Protein AF-A0ABD5QGH7-F1 (afdb_monomer)

Foldseek 3Di:
DPPDQQFWDFDPDDPVLLVLLLVLLVVVVVVCPDDDVLSVVLNVCSVVVGRTGGLVSLVVSLVSLVVVLVPDPDDPVSNVSSVVSSVRSVVCNVPVPPDPPD

Nearest PDB structures (foldseek):
  8zak-assembly2_B  TM=3.203E-01  e=5.385E-01  Campylobacter jejuni
  8zak-assembly1_A  TM=3.211E-01  e=1.039E+00  Campylobacter jejuni
  5m4y-assembly3_E  TM=3.981E-01  e=4.625E+00  Saccharomyces cerevisiae S288C
  7q83-assembly2_D  TM=3.073E-01  e=3.045E+00  Saccharomyces cerevisiae S288C

InterPro domains:
  IPR057175 Protein of unknown function DUF7853 [PF25251] (11-88)

Structure (mmCIF, N/CA/C/O backbone):
data_AF-A0ABD5QGH7-F1
#
_entry.id   AF-A0ABD5QGH7-F1
#
loop_
_atom_site.group_PDB
_atom_site.id
_atom_site.type_symbol
_atom_site.label_atom_id
_atom_site.label_alt_id
_atom_site.label_comp_id
_atom_site.label_asym_id
_atom_site.label_entity_id
_atom_site.label_seq_id
_atom_site.pdbx_PDB_ins_code
_atom_site.Cartn_x
_atom_site.Cartn_y
_atom_site.Cartn_z
_atom_site.occupancy
_atom_site.B_iso_or_equiv
_atom_site.auth_seq_id
_atom_site.auth_comp_id
_atom_site.auth_asym_id
_atom_site.auth_atom_id
_atom_site.pdbx_PDB_model_num
ATOM 1 N N . MET A 1 1 ? -5.781 -17.589 24.302 1.00 39.31 1 MET A N 1
ATOM 2 C CA . MET A 1 1 ? -5.211 -16.336 23.770 1.00 39.31 1 MET A CA 1
ATOM 3 C C . MET A 1 1 ? -6.320 -15.603 23.034 1.00 39.31 1 MET A C 1
ATOM 5 O O . MET A 1 1 ? -6.635 -15.976 21.916 1.00 39.31 1 MET A O 1
ATOM 9 N N . ASN A 1 2 ? -6.981 -14.642 23.680 1.00 45.03 2 ASN A N 1
ATOM 10 C CA . ASN A 1 2 ? -7.948 -13.773 23.004 1.00 45.03 2 ASN A CA 1
ATOM 11 C C . ASN A 1 2 ? -7.161 -12.630 22.354 1.00 45.03 2 ASN A C 1
ATOM 13 O O . ASN A 1 2 ? -7.018 -11.563 22.942 1.00 45.03 2 ASN A O 1
ATOM 17 N N . GLY A 1 3 ? -6.555 -12.900 21.197 1.00 44.16 3 GLY A N 1
ATOM 18 C CA . GLY A 1 3 ? -5.904 -11.867 20.399 1.00 44.16 3 GLY A CA 1
ATOM 19 C C . GLY A 1 3 ? -6.986 -11.046 19.719 1.00 44.16 3 GLY A C 1
ATOM 20 O O . GLY A 1 3 ? -7.548 -11.486 18.719 1.00 44.16 3 GLY A O 1
ATOM 21 N N . ARG A 1 4 ? -7.333 -9.886 20.285 1.00 53.81 4 ARG A N 1
ATOM 22 C CA . ARG A 1 4 ? -8.124 -8.891 19.555 1.00 53.81 4 ARG A CA 1
ATOM 23 C C . ARG A 1 4 ? -7.373 -8.632 18.242 1.00 53.81 4 ARG A C 1
ATOM 25 O O . ARG A 1 4 ? -6.164 -8.407 18.322 1.00 53.81 4 ARG A O 1
ATOM 32 N N . PRO A 1 5 ? -8.017 -8.718 17.063 1.00 56.03 5 PRO A N 1
ATOM 33 C CA . PRO A 1 5 ? -7.338 -8.331 15.838 1.00 56.03 5 PRO A CA 1
ATOM 34 C C . PRO A 1 5 ? -6.822 -6.900 16.038 1.00 56.03 5 PRO A C 1
ATOM 36 O O . PRO A 1 5 ? -7.565 -6.084 16.602 1.00 56.03 5 PRO A O 1
ATOM 39 N N . PRO A 1 6 ? -5.556 -6.616 15.681 1.00 60.28 6 PRO A N 1
ATOM 40 C CA . PRO A 1 6 ? -5.009 -5.275 15.816 1.00 60.28 6 PRO A CA 1
ATOM 41 C C . PRO A 1 6 ? -5.961 -4.295 15.132 1.00 60.28 6 PRO A C 1
ATOM 43 O O . PRO A 1 6 ? -6.518 -4.602 14.071 1.00 60.28 6 PRO A O 1
ATOM 46 N N . ALA A 1 7 ? -6.213 -3.162 15.789 1.00 69.00 7 ALA A N 1
ATOM 47 C CA . ALA A 1 7 ? -7.083 -2.142 15.232 1.00 69.00 7 ALA A CA 1
ATOM 48 C C . ALA A 1 7 ? -6.547 -1.731 13.851 1.00 69.00 7 ALA A C 1
ATOM 50 O O . ALA A 1 7 ? -5.331 -1.687 13.658 1.00 69.00 7 ALA A O 1
ATOM 51 N N . PRO A 1 8 ? -7.429 -1.487 12.874 1.00 76.94 8 PRO A N 1
ATOM 52 C CA . PRO A 1 8 ? -6.984 -1.015 11.580 1.00 76.94 8 PRO A CA 1
ATOM 53 C C . PRO A 1 8 ? -6.400 0.397 11.717 1.00 76.94 8 PRO A C 1
ATOM 55 O O . PRO A 1 8 ? -6.986 1.259 12.375 1.00 76.94 8 PRO A O 1
ATOM 58 N N . THR A 1 9 ? -5.258 0.625 11.079 1.00 81.38 9 THR A N 1
ATOM 59 C CA . THR A 1 9 ? -4.535 1.895 11.072 1.00 81.38 9 THR A CA 1
ATOM 60 C C . THR A 1 9 ? -4.906 2.681 9.823 1.00 81.38 9 THR A C 1
ATOM 62 O O . THR A 1 9 ? -4.843 2.168 8.704 1.00 81.38 9 THR A O 1
ATOM 65 N N . THR A 1 10 ? -5.284 3.944 9.997 1.00 83.50 10 THR A N 1
ATOM 66 C CA . THR A 1 10 ? -5.565 4.850 8.879 1.00 83.50 10 THR A CA 1
ATOM 67 C C . THR A 1 10 ? -4.311 5.625 8.508 1.00 83.50 10 THR A C 1
ATOM 69 O O . THR A 1 10 ? -3.760 6.349 9.333 1.00 83.50 10 THR A O 1
ATOM 72 N N . LEU A 1 11 ? -3.884 5.509 7.252 1.00 79.44 11 LEU A N 1
ATOM 73 C CA . LEU A 1 11 ? -2.807 6.310 6.686 1.00 79.44 11 LEU A CA 1
ATOM 74 C C . LEU A 1 11 ? -3.391 7.550 6.002 1.00 79.44 11 LEU A C 1
ATOM 76 O O . LEU A 1 11 ? -4.236 7.454 5.115 1.00 79.44 11 LEU A O 1
ATOM 80 N N . SER A 1 12 ? -2.919 8.736 6.368 1.00 78.56 12 SER A N 1
ATOM 81 C CA . SER A 1 12 ? -3.221 9.954 5.609 1.00 78.56 12 SER A CA 1
ATOM 82 C C . SER A 1 12 ? -2.282 10.031 4.409 1.00 78.56 12 SER A C 1
ATOM 84 O O . SER A 1 12 ? -1.170 10.547 4.512 1.00 78.56 12 SER A O 1
ATOM 86 N N . LEU A 1 13 ? -2.708 9.470 3.276 1.00 76.06 13 LEU A N 1
ATOM 87 C CA . LEU A 1 13 ? -1.934 9.480 2.036 1.00 76.06 13 LEU A CA 1
ATOM 88 C C . LEU A 1 13 ? -2.345 10.662 1.157 1.00 76.06 13 LEU A C 1
ATOM 90 O O . LEU A 1 13 ? -3.520 10.850 0.842 1.00 76.06 13 LEU A O 1
ATOM 94 N N . SER A 1 14 ? -1.361 11.435 0.706 1.00 81.06 14 SER A N 1
ATOM 95 C CA . SER A 1 14 ? -1.560 12.394 -0.380 1.00 81.06 14 SER A CA 1
ATOM 96 C C . SER A 1 14 ? -1.943 11.661 -1.667 1.00 81.06 14 SER A C 1
ATOM 98 O O . SER A 1 14 ? -1.556 10.512 -1.879 1.00 81.06 14 SER A O 1
ATOM 100 N N . ARG A 1 15 ? -2.648 12.340 -2.579 1.00 80.38 15 ARG A N 1
ATOM 101 C CA . ARG A 1 15 ? -3.055 11.763 -3.873 1.00 80.38 15 ARG A CA 1
ATOM 102 C C . ARG A 1 15 ? -1.873 11.200 -4.671 1.00 80.38 15 ARG A C 1
ATOM 104 O O . ARG A 1 15 ? -1.992 10.125 -5.243 1.00 80.38 15 ARG A O 1
ATOM 111 N N . GLU A 1 16 ? -0.740 11.902 -4.685 1.00 81.81 16 GLU A N 1
ATOM 112 C CA . GLU A 1 16 ? 0.485 11.425 -5.344 1.00 81.81 16 GLU A CA 1
ATOM 113 C C . GLU A 1 16 ? 1.026 10.146 -4.693 1.00 81.81 16 GLU A C 1
ATOM 115 O O . GLU A 1 16 ? 1.394 9.209 -5.389 1.00 81.81 16 GLU A O 1
ATOM 120 N N . THR A 1 17 ? 1.016 10.066 -3.362 1.00 81.69 17 THR A N 1
ATOM 121 C CA . THR A 1 17 ? 1.471 8.884 -2.621 1.00 81.69 17 THR A CA 1
ATOM 122 C C . THR A 1 17 ? 0.539 7.688 -2.821 1.00 81.69 17 THR A C 1
ATOM 124 O O . THR A 1 17 ? 1.005 6.561 -2.966 1.00 81.69 17 THR A O 1
ATOM 127 N N . CYS A 1 18 ? -0.774 7.929 -2.875 1.00 83.31 18 CYS A N 1
ATOM 128 C CA . CYS A 1 18 ? -1.765 6.906 -3.203 1.00 83.31 18 CYS A CA 1
ATOM 129 C C . CYS A 1 18 ? -1.541 6.357 -4.620 1.00 83.31 18 CYS A C 1
ATOM 131 O O . CYS A 1 18 ? -1.559 5.148 -4.829 1.00 83.31 18 CYS A O 1
ATOM 133 N N . TRP A 1 19 ? -1.225 7.237 -5.575 1.00 84.25 19 TRP A N 1
ATOM 134 C CA . TRP A 1 19 ? -0.873 6.845 -6.939 1.00 84.25 19 TRP A CA 1
ATOM 135 C C . TRP A 1 19 ? 0.390 5.971 -6.987 1.00 84.25 19 TRP A C 1
ATOM 137 O O . TRP A 1 19 ? 0.396 4.932 -7.644 1.00 84.25 19 TRP A O 1
ATOM 147 N N . THR A 1 20 ? 1.439 6.331 -6.242 1.00 85.38 20 THR A N 1
ATOM 148 C CA . THR A 1 20 ? 2.654 5.506 -6.123 1.00 85.38 20 THR A CA 1
ATOM 149 C C . THR A 1 20 ? 2.354 4.129 -5.524 1.00 85.38 20 THR A C 1
ATOM 151 O O . THR A 1 20 ? 2.825 3.120 -6.048 1.00 85.38 20 THR A O 1
ATOM 154 N N . LEU A 1 21 ? 1.542 4.067 -4.463 1.00 86.19 21 LEU A N 1
ATOM 155 C CA . LEU A 1 21 ? 1.126 2.804 -3.850 1.00 86.19 21 LEU A CA 1
ATOM 156 C C . LEU A 1 21 ? 0.336 1.931 -4.834 1.00 86.19 21 LEU A C 1
ATOM 158 O O . LEU A 1 21 ? 0.615 0.740 -4.962 1.00 86.19 21 LEU A O 1
ATOM 162 N N . HIS A 1 22 ? -0.613 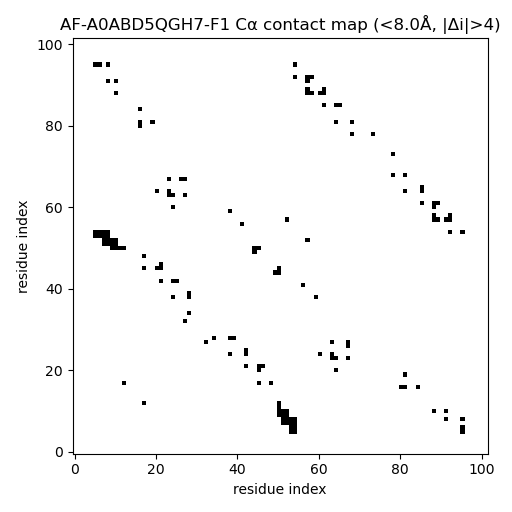2.530 -5.551 1.00 87.94 22 HIS A N 1
ATOM 163 C CA . HIS A 1 22 ? -1.397 1.855 -6.580 1.00 87.94 22 HIS A CA 1
ATOM 164 C C . HIS A 1 22 ? -0.490 1.232 -7.650 1.00 87.94 22 HIS A C 1
ATOM 166 O O . HIS A 1 22 ? -0.636 0.053 -7.966 1.00 87.94 22 HIS A O 1
ATOM 172 N N . HIS A 1 23 ? 0.493 1.983 -8.157 1.00 86.94 23 HIS A N 1
ATOM 173 C CA . HIS A 1 23 ? 1.443 1.480 -9.151 1.00 86.94 23 HIS A CA 1
ATOM 174 C C . HIS A 1 23 ? 2.324 0.339 -8.636 1.00 86.94 23 HIS A C 1
ATOM 176 O O . HIS A 1 23 ? 2.531 -0.634 -9.360 1.00 86.94 23 HIS A O 1
ATOM 182 N N . ALA A 1 24 ? 2.818 0.425 -7.399 1.00 85.94 24 ALA A N 1
ATOM 183 C CA . ALA A 1 24 ? 3.628 -0.639 -6.806 1.00 85.94 24 ALA A CA 1
ATOM 184 C C . ALA A 1 24 ? 2.825 -1.944 -6.653 1.00 85.94 24 ALA A C 1
ATOM 186 O O . ALA A 1 24 ? 3.297 -3.023 -7.017 1.00 85.94 24 ALA A O 1
ATOM 187 N N . LEU A 1 25 ? 1.581 -1.841 -6.171 1.00 86.75 25 LEU A N 1
ATOM 188 C CA . LEU A 1 25 ? 0.668 -2.980 -6.046 1.00 86.75 25 LEU A CA 1
ATOM 189 C C . LEU A 1 25 ? 0.323 -3.581 -7.414 1.00 86.75 25 LEU A C 1
ATOM 191 O O . LEU A 1 25 ? 0.378 -4.801 -7.567 1.00 86.75 25 LEU A O 1
ATOM 195 N N . LEU A 1 26 ? 0.025 -2.739 -8.409 1.00 86.50 26 LEU A N 1
ATOM 196 C CA . LEU A 1 26 ? -0.254 -3.172 -9.778 1.00 86.50 26 LEU A CA 1
ATOM 197 C C . LEU A 1 26 ? 0.944 -3.908 -10.384 1.00 86.50 26 LEU A C 1
ATOM 199 O O . LEU A 1 26 ? 0.787 -5.025 -10.862 1.00 86.50 26 LEU A O 1
ATOM 203 N N . SER A 1 27 ? 2.150 -3.344 -10.271 1.00 84.62 27 SER A N 1
ATOM 204 C CA . SER A 1 27 ? 3.373 -3.974 -10.777 1.00 84.62 27 SER A CA 1
ATOM 205 C C . SER A 1 27 ? 3.585 -5.364 -10.183 1.00 84.62 27 SER A C 1
ATOM 207 O O . SER A 1 27 ? 3.997 -6.280 -10.891 1.00 84.62 27 SER A O 1
ATOM 209 N N . ARG A 1 28 ? 3.283 -5.549 -8.891 1.00 82.06 28 ARG A N 1
ATOM 210 C CA . ARG A 1 28 ? 3.428 -6.850 -8.230 1.00 82.06 28 ARG A CA 1
ATOM 211 C C . ARG A 1 28 ? 2.357 -7.858 -8.650 1.00 82.06 28 ARG A C 1
ATOM 213 O O . ARG A 1 28 ? 2.634 -9.060 -8.643 1.00 82.06 28 ARG A O 1
ATOM 220 N N . LEU A 1 29 ? 1.153 -7.384 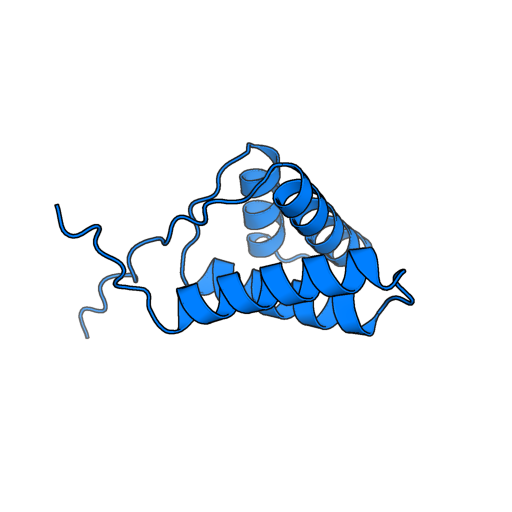-8.981 1.00 83.56 29 LEU A N 1
ATOM 221 C CA . LEU A 1 29 ? 0.079 -8.202 -9.550 1.00 83.56 29 LEU A CA 1
ATOM 222 C C . LEU A 1 29 ? 0.412 -8.628 -10.990 1.00 83.56 29 LEU A C 1
ATOM 224 O O . LEU A 1 29 ? 0.162 -9.778 -11.349 1.00 83.56 29 LEU A O 1
ATOM 228 N N . GLU A 1 30 ? 1.009 -7.737 -11.786 1.00 83.75 30 GLU A N 1
ATOM 229 C CA . GLU A 1 30 ? 1.429 -8.011 -13.169 1.00 83.75 30 GLU A CA 1
ATOM 230 C C . GLU A 1 30 ? 2.648 -8.939 -13.260 1.00 83.75 30 GLU A C 1
ATOM 232 O O . GLU A 1 30 ? 2.724 -9.750 -14.182 1.00 83.75 30 GLU A O 1
ATOM 237 N N . ASP A 1 31 ? 3.561 -8.883 -12.284 1.00 78.06 31 ASP A N 1
ATOM 238 C CA . ASP A 1 31 ? 4.734 -9.768 -12.203 1.00 78.06 31 ASP A CA 1
ATOM 239 C C . ASP A 1 31 ? 4.354 -11.260 -12.074 1.00 78.06 31 ASP A C 1
ATOM 241 O O . ASP A 1 31 ? 5.146 -12.153 -12.364 1.00 78.06 31 ASP A O 1
ATOM 245 N N . GLY A 1 32 ? 3.111 -11.568 -11.683 1.00 65.38 32 GLY A N 1
ATOM 246 C CA . GLY A 1 32 ? 2.571 -12.929 -11.743 1.00 65.38 32 GLY A CA 1
ATOM 247 C C . GLY A 1 32 ? 3.162 -13.907 -10.720 1.00 65.38 32 GLY A C 1
ATOM 248 O O . GLY A 1 32 ? 2.786 -15.082 -10.719 1.00 65.38 32 GLY A O 1
ATOM 249 N N . THR A 1 33 ? 4.034 -13.446 -9.816 1.00 63.41 33 THR A N 1
ATOM 250 C CA . THR A 1 33 ? 4.659 -14.250 -8.750 1.00 63.41 33 THR A CA 1
ATOM 251 C C . THR A 1 33 ? 3.664 -14.563 -7.612 1.00 63.41 33 THR A C 1
ATOM 253 O O . THR A 1 33 ? 3.838 -14.123 -6.479 1.00 63.41 33 THR A O 1
ATOM 256 N N . GLU A 1 34 ? 2.627 -15.342 -7.939 1.00 55.00 34 GLU A N 1
ATOM 257 C CA . GLU A 1 34 ? 1.493 -15.861 -7.145 1.00 55.00 34 GLU A CA 1
ATOM 258 C C . GLU A 1 34 ? 0.209 -15.002 -7.092 1.00 55.00 34 GLU A C 1
ATOM 260 O O . GLU A 1 34 ? 0.244 -13.841 -6.675 1.00 55.00 34 GLU A O 1
ATOM 265 N N . PRO A 1 35 ? -0.970 -15.592 -7.393 1.00 56.69 35 PRO A N 1
ATOM 266 C CA . PRO A 1 35 ? -2.257 -14.942 -7.180 1.00 56.69 35 PRO A CA 1
ATOM 267 C C . PRO A 1 35 ? -2.558 -14.899 -5.680 1.00 56.69 35 PRO A C 1
ATOM 269 O O . PRO A 1 35 ? -3.036 -15.871 -5.097 1.00 56.69 35 PRO A O 1
ATOM 272 N N . ARG A 1 36 ? -2.274 -13.763 -5.039 1.00 74.31 36 ARG A N 1
ATOM 273 C CA . ARG A 1 36 ? -2.641 -13.524 -3.638 1.00 74.31 36 ARG A CA 1
ATOM 274 C C . ARG A 1 36 ? -3.966 -12.758 -3.600 1.00 74.31 36 ARG A C 1
ATOM 276 O O . ARG A 1 36 ? -3.948 -11.542 -3.800 1.00 74.31 36 ARG A O 1
ATOM 283 N N . PRO A 1 37 ? -5.120 -13.411 -3.358 1.00 81.62 37 PRO A N 1
ATOM 284 C CA . PRO A 1 37 ? -6.411 -12.721 -3.265 1.00 81.62 37 PRO A CA 1
ATOM 285 C C . PRO A 1 37 ? -6.442 -11.657 -2.155 1.00 81.62 37 PRO A C 1
ATOM 287 O O . PRO A 1 37 ? -7.291 -10.770 -2.151 1.00 81.62 37 PRO A O 1
ATOM 290 N N . GLU A 1 38 ? -5.528 -11.728 -1.195 1.00 81.56 38 GLU A N 1
ATOM 291 C CA . GLU A 1 38 ? -5.285 -10.695 -0.194 1.00 81.56 38 GLU A CA 1
ATOM 292 C C . GLU A 1 38 ? -4.627 -9.449 -0.793 1.00 81.56 38 GLU A C 1
ATOM 294 O O . GLU A 1 38 ? -5.035 -8.346 -0.450 1.00 81.56 38 GLU A O 1
ATOM 299 N N . LEU A 1 39 ? -3.663 -9.606 -1.709 1.00 82.88 39 LEU A N 1
ATOM 300 C CA . LEU A 1 39 ? -3.018 -8.483 -2.398 1.00 82.88 39 LEU A CA 1
ATOM 301 C C . LEU A 1 39 ? -4.003 -7.775 -3.332 1.00 82.88 39 LEU A C 1
ATOM 303 O O . LEU A 1 39 ? -4.053 -6.549 -3.341 1.00 82.88 39 LEU A O 1
ATOM 307 N N . LEU A 1 40 ? -4.821 -8.548 -4.057 1.00 85.44 40 LEU A N 1
ATOM 308 C CA . LEU A 1 40 ? -5.886 -7.996 -4.896 1.00 85.44 40 LEU A CA 1
ATOM 309 C C . LEU A 1 40 ? -6.878 -7.183 -4.057 1.00 85.44 40 LEU A C 1
ATOM 311 O O . LEU A 1 40 ? -7.169 -6.046 -4.403 1.00 85.44 40 LEU A O 1
ATOM 315 N N . ARG A 1 41 ? -7.312 -7.711 -2.906 1.00 86.69 41 ARG A N 1
ATOM 316 C CA . ARG A 1 41 ? -8.178 -6.963 -1.985 1.00 86.69 41 ARG A CA 1
ATOM 317 C C . ARG A 1 41 ? -7.523 -5.678 -1.487 1.00 86.69 41 ARG A C 1
ATOM 319 O O . ARG A 1 41 ? -8.180 -4.647 -1.448 1.00 86.69 41 ARG A O 1
ATOM 326 N N . THR A 1 42 ? -6.242 -5.707 -1.120 1.00 87.00 42 THR A N 1
ATOM 327 C CA . THR A 1 42 ? -5.525 -4.485 -0.721 1.00 87.00 42 THR A CA 1
ATOM 328 C C . THR A 1 42 ? -5.463 -3.472 -1.868 1.00 87.00 42 THR A C 1
ATOM 330 O O . THR A 1 42 ? -5.680 -2.286 -1.633 1.00 87.00 42 THR A O 1
ATOM 333 N N . PHE A 1 43 ? -5.235 -3.926 -3.102 1.00 87.31 43 PHE A N 1
ATOM 334 C CA . PHE A 1 43 ? -5.257 -3.075 -4.292 1.00 87.31 43 PHE A CA 1
ATOM 335 C C . PHE A 1 43 ? -6.635 -2.450 -4.539 1.00 87.31 43 PHE A C 1
ATOM 337 O O . PHE A 1 43 ? -6.718 -1.235 -4.676 1.00 87.31 43 PHE A O 1
ATOM 344 N N . GLU A 1 44 ? -7.711 -3.241 -4.524 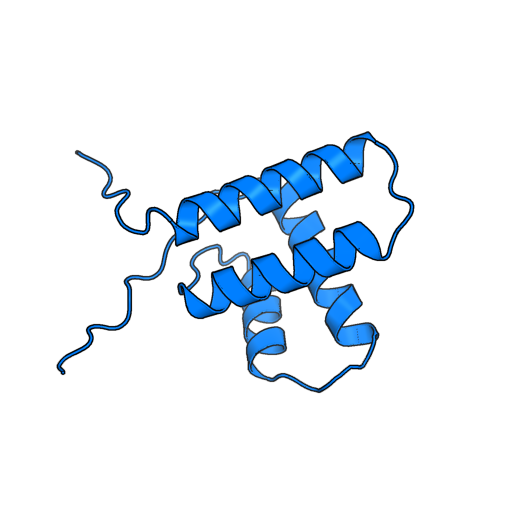1.00 87.81 44 GLU A N 1
ATOM 345 C CA . GLU A 1 44 ? -9.083 -2.750 -4.729 1.00 87.81 44 GLU A CA 1
ATOM 346 C C . GLU A 1 44 ? -9.475 -1.685 -3.697 1.00 87.81 44 GLU A C 1
ATOM 348 O O . GLU A 1 44 ? -10.150 -0.713 -4.024 1.00 87.81 44 GLU A O 1
ATOM 353 N N . ARG A 1 45 ? -9.011 -1.827 -2.451 1.00 87.25 45 ARG A N 1
ATOM 354 C CA . ARG A 1 45 ? -9.243 -0.834 -1.394 1.00 87.25 45 ARG A CA 1
ATOM 355 C C . ARG A 1 45 ? -8.513 0.476 -1.674 1.00 87.25 45 ARG A C 1
ATOM 357 O O . ARG A 1 45 ? -9.119 1.540 -1.583 1.00 87.25 45 ARG A O 1
ATOM 364 N N . VAL A 1 46 ? -7.239 0.404 -2.062 1.00 86.62 46 VAL A N 1
ATOM 365 C CA . VAL A 1 46 ? -6.459 1.588 -2.462 1.00 86.62 46 VAL A CA 1
ATOM 366 C C . VAL A 1 46 ? -7.081 2.261 -3.692 1.00 86.62 46 VAL A C 1
ATOM 368 O O . VAL A 1 46 ? -7.193 3.484 -3.720 1.00 86.62 46 VAL A O 1
ATOM 371 N N . ASP A 1 47 ? -7.533 1.479 -4.677 1.00 85.44 47 ASP A N 1
ATOM 372 C CA . ASP A 1 47 ? -8.223 1.962 -5.882 1.00 85.44 47 ASP A CA 1
ATOM 373 C C . ASP A 1 47 ? -9.553 2.664 -5.554 1.00 85.44 47 ASP A C 1
ATOM 375 O O . ASP A 1 47 ? -9.844 3.739 -6.077 1.00 85.44 47 ASP A O 1
ATOM 379 N N . ALA A 1 48 ? -10.305 2.132 -4.586 1.00 85.50 48 ALA A N 1
ATOM 380 C CA . ALA A 1 48 ? -11.505 2.765 -4.040 1.00 85.50 48 ALA A CA 1
ATOM 381 C C . ALA A 1 48 ? -11.217 4.021 -3.188 1.00 85.50 48 ALA A C 1
ATOM 383 O O . ALA A 1 48 ? -12.150 4.699 -2.748 1.00 85.50 48 ALA A O 1
ATOM 384 N N . GLY A 1 49 ? -9.943 4.349 -2.947 1.00 81.56 49 GLY A N 1
ATOM 385 C CA . GLY A 1 49 ? -9.518 5.475 -2.117 1.00 81.56 49 GLY A CA 1
ATOM 386 C C . GLY A 1 49 ? -9.595 5.207 -0.612 1.00 81.56 49 GLY A C 1
ATOM 387 O O . GLY A 1 49 ? -9.511 6.150 0.177 1.00 81.56 49 GLY A O 1
ATOM 388 N N . GLU A 1 50 ? -9.752 3.950 -0.191 1.00 84.38 50 GLU A N 1
ATOM 389 C CA . GLU A 1 50 ? -9.636 3.581 1.216 1.00 84.38 50 GLU A CA 1
ATOM 390 C C . GLU A 1 50 ? -8.177 3.661 1.665 1.00 84.38 50 GLU A C 1
ATOM 392 O O . GLU A 1 50 ? -7.270 3.122 1.030 1.00 84.38 50 GLU A O 1
ATOM 397 N N . THR A 1 51 ? -7.952 4.285 2.819 1.00 83.12 51 THR A N 1
ATOM 398 C CA . THR A 1 51 ? -6.613 4.408 3.407 1.00 83.12 51 THR A CA 1
ATOM 399 C C . THR A 1 51 ? -6.496 3.763 4.786 1.00 83.12 51 THR A C 1
ATOM 401 O O . THR A 1 51 ? -5.550 4.020 5.530 1.00 83.12 51 THR A O 1
ATOM 404 N N . THR A 1 52 ? -7.458 2.912 5.140 1.00 84.56 52 THR A N 1
ATOM 405 C CA . THR A 1 52 ? -7.512 2.205 6.420 1.00 84.56 52 THR A CA 1
ATOM 406 C C . THR A 1 52 ? -7.104 0.750 6.227 1.00 84.56 52 THR A C 1
ATOM 408 O O . THR A 1 52 ? -7.823 -0.018 5.590 1.00 84.56 52 THR A O 1
ATOM 411 N N . PHE A 1 53 ? -5.982 0.349 6.816 1.00 84.94 53 PHE A N 1
ATOM 412 C CA . PHE A 1 53 ? -5.370 -0.963 6.609 1.00 84.94 53 PHE A CA 1
ATOM 413 C C . PHE A 1 53 ? -5.159 -1.690 7.935 1.00 84.94 53 PHE A C 1
ATOM 415 O O . PHE A 1 53 ? -4.860 -1.091 8.962 1.00 84.94 53 PHE A O 1
ATOM 422 N N . THR A 1 54 ? -5.297 -3.007 7.928 1.00 85.94 54 THR A N 1
ATOM 423 C CA . THR A 1 54 ? -4.875 -3.858 9.047 1.00 85.94 54 THR A CA 1
ATOM 424 C C . THR A 1 54 ? -3.351 -3.973 9.092 1.00 85.94 54 THR A C 1
ATOM 426 O O . THR A 1 54 ? -2.685 -3.791 8.075 1.00 85.94 54 THR A O 1
ATOM 429 N N . ALA A 1 55 ? -2.788 -4.359 10.241 1.00 84.06 55 ALA A N 1
ATOM 430 C CA . ALA A 1 55 ? -1.347 -4.609 10.361 1.00 84.06 55 ALA A CA 1
ATOM 431 C C . ALA A 1 55 ? -0.836 -5.592 9.288 1.00 84.06 55 ALA A C 1
ATOM 433 O O . ALA A 1 55 ? 0.137 -5.307 8.604 1.00 84.06 55 ALA A O 1
ATOM 434 N N . ALA A 1 56 ? -1.565 -6.683 9.037 1.00 83.12 56 ALA A N 1
ATOM 435 C CA . ALA A 1 56 ? -1.193 -7.648 8.004 1.00 83.12 56 ALA A CA 1
ATOM 436 C C . ALA A 1 56 ? -1.222 -7.053 6.581 1.00 83.12 56 ALA A C 1
ATOM 438 O O . ALA A 1 56 ? -0.450 -7.463 5.719 1.00 83.12 56 ALA A O 1
ATOM 439 N N . GLU A 1 57 ? -2.132 -6.115 6.296 1.00 85.44 57 GLU A N 1
ATOM 440 C CA . GLU A 1 57 ? -2.140 -5.383 5.021 1.00 85.44 57 GLU A CA 1
ATOM 441 C C . GLU A 1 57 ? -0.955 -4.418 4.929 1.00 85.44 57 GLU A C 1
ATOM 443 O O . GLU A 1 57 ? -0.290 -4.398 3.899 1.00 85.44 57 GLU A O 1
ATOM 448 N N . LEU A 1 58 ? -0.637 -3.691 6.004 1.00 87.12 58 LEU A N 1
ATOM 449 C CA . LEU A 1 58 ? 0.531 -2.810 6.066 1.00 87.12 58 LEU A CA 1
ATOM 450 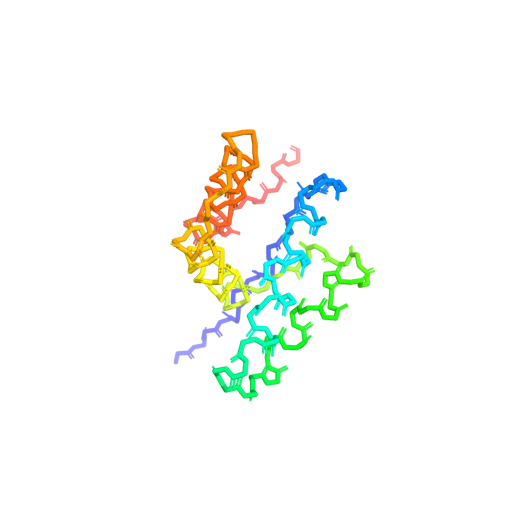C C . LEU A 1 58 ? 1.850 -3.573 5.892 1.00 87.12 58 LEU A C 1
ATOM 452 O O . LEU A 1 58 ? 2.720 -3.110 5.161 1.00 87.12 58 LEU A O 1
ATOM 456 N N . GLU A 1 59 ? 1.994 -4.754 6.497 1.00 86.06 59 GLU A N 1
ATOM 457 C CA . GLU A 1 59 ? 3.171 -5.612 6.304 1.00 86.06 59 GLU A CA 1
ATOM 458 C C . GLU A 1 59 ? 3.338 -5.996 4.832 1.00 86.06 59 GLU A C 1
ATOM 460 O O . GLU A 1 59 ? 4.415 -5.820 4.268 1.00 86.06 59 GLU A O 1
ATOM 465 N N . ARG A 1 60 ? 2.252 -6.424 4.174 1.00 87.12 60 ARG A N 1
ATOM 466 C CA . ARG A 1 60 ? 2.282 -6.739 2.737 1.00 87.12 60 ARG A CA 1
ATOM 467 C C . ARG A 1 60 ? 2.622 -5.518 1.894 1.00 87.12 60 ARG A C 1
ATOM 469 O O . ARG A 1 60 ? 3.420 -5.633 0.972 1.00 87.12 60 ARG A O 1
ATOM 476 N N . ILE A 1 61 ? 2.030 -4.362 2.197 1.00 87.69 61 ILE A N 1
ATOM 477 C CA . ILE A 1 61 ? 2.333 -3.108 1.500 1.00 87.69 61 ILE A CA 1
ATOM 478 C C . ILE A 1 61 ? 3.822 -2.777 1.650 1.00 87.69 61 ILE A C 1
ATOM 480 O O . ILE A 1 61 ? 4.467 -2.456 0.657 1.00 87.69 61 ILE A O 1
ATOM 484 N N . ARG A 1 62 ? 4.389 -2.910 2.856 1.00 89.62 62 ARG A N 1
ATOM 485 C CA . ARG A 1 62 ? 5.820 -2.695 3.108 1.00 89.62 62 ARG A CA 1
ATOM 486 C C . ARG A 1 62 ? 6.684 -3.618 2.254 1.00 89.62 62 ARG A C 1
ATOM 488 O O . ARG A 1 62 ? 7.614 -3.130 1.621 1.00 89.62 62 ARG A O 1
ATOM 495 N N . ASP A 1 63 ? 6.379 -4.915 2.222 1.00 87.38 63 ASP A N 1
ATOM 496 C CA . ASP A 1 63 ? 7.125 -5.884 1.410 1.00 87.38 63 ASP A CA 1
ATOM 497 C C . ASP A 1 63 ? 7.049 -5.552 -0.086 1.00 87.38 63 ASP A C 1
ATOM 499 O O . ASP A 1 63 ? 8.072 -5.545 -0.765 1.00 87.38 63 ASP A O 1
ATOM 503 N N . VAL A 1 64 ? 5.863 -5.200 -0.596 1.00 86.94 64 VAL A N 1
ATOM 504 C CA . VAL A 1 64 ? 5.688 -4.803 -2.003 1.00 86.94 64 VAL A CA 1
ATOM 505 C C . VAL A 1 64 ? 6.467 -3.532 -2.326 1.00 86.94 64 VAL A C 1
ATOM 507 O O . VAL A 1 64 ? 7.141 -3.479 -3.348 1.00 86.94 64 VAL A O 1
ATOM 510 N N . LEU A 1 65 ? 6.411 -2.515 -1.466 1.00 86.81 65 LEU A N 1
ATOM 511 C CA . LEU A 1 65 ? 7.159 -1.273 -1.666 1.00 86.81 65 LEU A CA 1
ATOM 512 C C . LEU A 1 65 ? 8.671 -1.505 -1.609 1.00 86.81 65 LEU A C 1
ATOM 514 O O . LEU A 1 65 ? 9.403 -0.921 -2.404 1.00 86.81 65 LEU A O 1
ATOM 518 N N . ALA A 1 66 ? 9.140 -2.360 -0.699 1.00 86.25 66 ALA A N 1
ATOM 519 C CA . ALA A 1 66 ? 10.549 -2.718 -0.597 1.00 86.25 66 ALA A CA 1
ATOM 520 C C . ALA A 1 66 ? 11.030 -3.457 -1.852 1.00 86.25 66 ALA A C 1
ATOM 522 O O . ALA A 1 66 ? 12.105 -3.157 -2.367 1.00 86.25 66 ALA A O 1
ATOM 523 N N . ASP A 1 67 ? 10.239 -4.395 -2.366 1.00 82.94 67 ASP A N 1
ATOM 524 C CA . ASP A 1 67 ? 10.543 -5.120 -3.601 1.00 82.94 67 ASP A CA 1
ATOM 525 C C . ASP A 1 67 ? 10.549 -4.172 -4.814 1.00 82.94 67 ASP A C 1
ATOM 527 O O . ASP A 1 67 ? 11.517 -4.114 -5.572 1.00 82.94 67 ASP A O 1
ATOM 531 N N . TYR A 1 68 ? 9.535 -3.308 -4.911 1.00 82.00 68 TYR A N 1
ATOM 532 C CA . TYR A 1 68 ? 9.405 -2.296 -5.961 1.00 82.00 68 TYR A CA 1
ATOM 533 C C . TYR A 1 68 ? 10.547 -1.265 -5.958 1.00 82.00 68 TYR A C 1
ATOM 535 O O . TYR A 1 68 ? 11.010 -0.833 -7.021 1.00 82.00 68 TYR A O 1
ATOM 543 N N . HIS A 1 69 ? 11.050 -0.907 -4.769 1.00 80.88 69 HIS A N 1
ATOM 544 C CA . HIS A 1 69 ? 12.243 -0.073 -4.604 1.00 80.88 69 HIS A CA 1
ATOM 545 C C . HIS A 1 69 ? 13.483 -0.728 -5.224 1.00 80.88 69 HIS A C 1
ATOM 547 O O . HIS A 1 69 ? 14.277 -0.053 -5.875 1.00 80.88 69 HIS A O 1
ATOM 553 N N . HIS A 1 70 ? 13.655 -2.039 -5.030 1.00 76.69 70 HIS A N 1
ATOM 554 C CA . HIS A 1 70 ? 14.812 -2.778 -5.539 1.00 76.69 70 HIS A CA 1
ATOM 555 C C . HIS A 1 70 ? 14.704 -3.112 -7.032 1.00 76.69 70 HIS A C 1
ATOM 557 O O . HIS A 1 70 ? 15.730 -3.225 -7.702 1.00 76.69 70 HIS A O 1
ATOM 563 N N . ALA A 1 71 ? 13.487 -3.258 -7.560 1.00 70.62 71 ALA 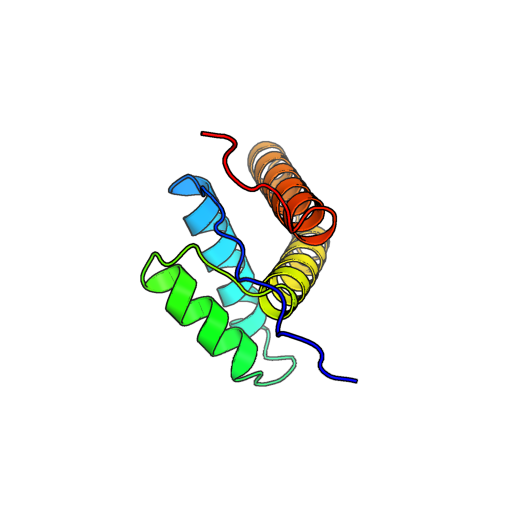A N 1
ATOM 564 C CA . ALA A 1 71 ? 13.252 -3.694 -8.933 1.00 70.62 71 ALA A CA 1
ATOM 565 C C . ALA A 1 71 ? 13.491 -2.610 -10.005 1.00 70.62 71 ALA A C 1
ATOM 567 O O . ALA A 1 71 ? 13.615 -2.950 -11.182 1.00 70.62 71 ALA A O 1
ATOM 568 N N . THR A 1 72 ? 13.573 -1.318 -9.651 1.00 62.78 72 THR A N 1
ATOM 569 C CA . THR A 1 72 ? 13.487 -0.239 -10.658 1.00 62.78 72 THR A CA 1
ATOM 570 C C . THR A 1 72 ? 14.533 0.869 -10.497 1.00 62.78 72 THR A C 1
ATOM 572 O O . THR A 1 72 ? 14.829 1.325 -9.396 1.00 62.78 72 THR A O 1
ATOM 575 N N . GLY A 1 73 ? 15.050 1.369 -11.626 1.00 64.62 73 GLY A N 1
ATOM 576 C CA . GLY A 1 73 ? 15.921 2.550 -11.708 1.00 64.62 73 GLY A CA 1
ATOM 577 C C . GLY A 1 73 ? 15.131 3.861 -11.691 1.00 64.62 73 GLY A C 1
ATOM 578 O O . GLY A 1 73 ? 15.099 4.571 -12.695 1.00 64.62 73 GLY A O 1
ATOM 579 N N . TRP A 1 74 ? 14.458 4.147 -10.575 1.00 66.06 74 TRP A N 1
ATOM 580 C CA . TRP A 1 74 ? 13.641 5.351 -10.400 1.00 66.06 74 TRP A CA 1
ATOM 581 C C . TRP A 1 74 ? 14.475 6.641 -10.454 1.00 66.06 74 TRP A C 1
ATOM 583 O O . TRP A 1 74 ? 15.572 6.688 -9.886 1.00 66.06 74 TRP A O 1
ATOM 593 N N . PRO A 1 75 ? 13.941 7.730 -11.034 1.00 66.12 75 PRO A N 1
ATOM 594 C CA . PRO A 1 75 ? 14.431 9.080 -10.777 1.00 66.12 75 PRO A CA 1
ATOM 595 C C . PRO A 1 75 ? 14.468 9.373 -9.269 1.00 66.12 75 PRO A C 1
ATOM 597 O O . PRO A 1 75 ? 13.585 8.952 -8.520 1.00 66.12 75 PRO A O 1
ATOM 600 N N . GLU A 1 76 ? 15.461 10.140 -8.808 1.00 71.00 76 GLU A N 1
ATOM 601 C CA . GLU A 1 76 ? 15.692 10.418 -7.377 1.00 71.00 76 GLU A CA 1
ATOM 602 C C . GLU A 1 76 ? 14.454 10.966 -6.645 1.00 71.00 76 GLU A C 1
ATOM 604 O O . GLU A 1 76 ? 14.232 10.643 -5.479 1.00 71.00 76 GLU A O 1
ATOM 609 N N . LEU A 1 77 ? 13.618 11.748 -7.338 1.00 68.12 77 LEU A N 1
ATOM 610 C CA . LEU A 1 77 ? 12.380 12.305 -6.788 1.00 68.12 77 LEU A CA 1
ATOM 611 C C . LEU A 1 77 ? 11.332 11.225 -6.473 1.00 68.12 77 LEU A C 1
ATOM 613 O O . LEU A 1 77 ? 10.626 11.319 -5.471 1.00 68.12 77 LEU A O 1
ATOM 617 N N . GLU A 1 78 ? 11.220 10.206 -7.320 1.00 73.12 78 GLU A N 1
ATOM 618 C CA . GLU A 1 78 ? 10.274 9.103 -7.130 1.00 73.12 78 GLU A CA 1
ATOM 619 C C . GLU A 1 78 ? 10.779 8.135 -6.058 1.00 73.12 78 GLU A C 1
ATOM 621 O O . GLU A 1 78 ? 9.993 7.674 -5.230 1.00 73.12 78 GLU A O 1
ATOM 626 N N . ARG A 1 79 ? 12.101 7.938 -5.985 1.00 78.00 79 ARG A N 1
ATOM 627 C CA . ARG A 1 79 ? 12.746 7.167 -4.917 1.00 78.00 79 ARG A CA 1
ATOM 628 C C . ARG A 1 79 ? 12.491 7.777 -3.538 1.00 78.00 79 ARG A C 1
ATOM 630 O O . ARG A 1 79 ? 12.011 7.076 -2.656 1.00 78.00 79 ARG A O 1
ATOM 637 N N . ALA A 1 80 ? 12.687 9.089 -3.383 1.00 81.50 80 ALA A N 1
ATOM 638 C CA . ALA A 1 80 ? 12.444 9.778 -2.114 1.00 81.50 80 ALA A CA 1
ATOM 639 C C . ALA A 1 80 ? 10.981 9.660 -1.642 1.00 81.50 80 ALA A C 1
ATOM 641 O O . ALA A 1 80 ? 10.715 9.496 -0.453 1.00 81.50 80 ALA A O 1
ATOM 642 N N . ARG A 1 81 ? 10.019 9.704 -2.573 1.00 81.69 81 ARG A N 1
ATOM 643 C CA . ARG A 1 81 ? 8.591 9.508 -2.265 1.00 81.69 81 ARG A CA 1
ATOM 644 C C . ARG A 1 81 ? 8.291 8.077 -1.828 1.00 81.69 81 ARG A C 1
ATOM 646 O O . ARG A 1 81 ? 7.496 7.874 -0.913 1.00 81.69 81 ARG A O 1
ATOM 653 N N . LEU A 1 82 ? 8.920 7.098 -2.473 1.00 83.38 82 LEU A N 1
ATOM 654 C CA . LEU A 1 82 ? 8.789 5.693 -2.111 1.00 83.38 82 LEU A CA 1
ATOM 655 C C . LEU A 1 82 ? 9.402 5.411 -0.729 1.00 83.38 82 LEU A C 1
ATOM 657 O O . LEU A 1 82 ? 8.784 4.727 0.082 1.00 83.38 82 LEU A O 1
ATOM 661 N N . GLU A 1 83 ? 10.573 5.985 -0.442 1.00 85.12 83 GLU A N 1
ATOM 662 C CA . GLU A 1 83 ? 11.238 5.910 0.864 1.00 85.12 83 GLU A CA 1
ATOM 663 C C . GLU A 1 83 ? 10.370 6.536 1.967 1.00 85.12 83 GLU A C 1
ATOM 665 O O . GLU A 1 83 ? 10.167 5.920 3.013 1.00 85.12 83 GLU A O 1
ATOM 670 N N . GLU A 1 84 ? 9.787 7.715 1.719 1.00 86.62 84 GLU A N 1
ATOM 671 C CA . GLU A 1 84 ? 8.855 8.359 2.653 1.00 86.62 84 GLU A CA 1
ATOM 672 C C . GLU A 1 84 ? 7.621 7.482 2.920 1.00 86.62 84 GLU A C 1
ATOM 674 O O . GLU A 1 84 ? 7.192 7.327 4.065 1.00 86.62 84 GLU A O 1
ATOM 679 N N . LEU A 1 85 ? 7.050 6.880 1.874 1.00 85.88 85 LEU A N 1
ATOM 680 C CA . LEU A 1 85 ? 5.911 5.977 2.014 1.00 85.88 85 LEU A CA 1
ATOM 681 C C . LEU A 1 85 ? 6.280 4.724 2.822 1.00 85.88 85 LEU A C 1
ATOM 683 O O . LEU A 1 85 ? 5.530 4.331 3.716 1.00 85.88 85 LEU A O 1
ATOM 687 N N . LEU A 1 86 ? 7.439 4.124 2.551 1.00 87.62 86 LEU A N 1
ATOM 688 C CA . LEU A 1 86 ? 7.930 2.950 3.272 1.00 87.62 86 LEU A CA 1
ATOM 689 C C . LEU A 1 86 ? 8.198 3.266 4.748 1.00 87.62 86 LEU A C 1
ATOM 691 O O . LEU A 1 86 ? 7.864 2.456 5.617 1.00 87.62 86 LEU A O 1
ATOM 695 N N . HIS A 1 87 ? 8.721 4.460 5.040 1.00 87.38 87 HIS A N 1
ATOM 696 C CA . HIS A 1 87 ? 8.889 4.949 6.404 1.00 87.38 87 HIS A CA 1
ATOM 697 C C . HIS A 1 87 ? 7.540 5.058 7.122 1.00 87.38 87 HIS A C 1
ATOM 69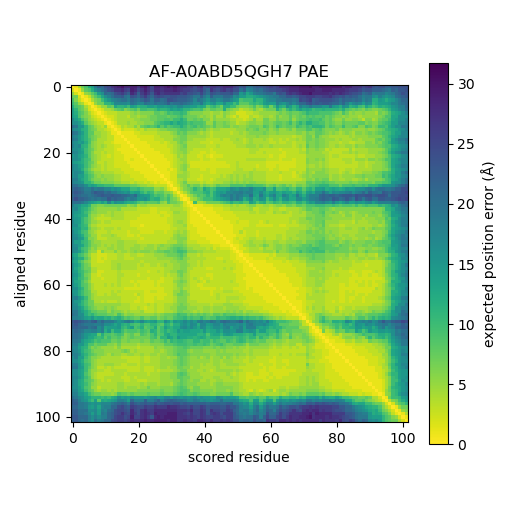9 O O . HIS A 1 87 ? 7.365 4.424 8.157 1.00 87.38 87 HIS A O 1
ATOM 705 N N . ARG A 1 88 ? 6.546 5.733 6.526 1.00 85.50 88 ARG A N 1
ATOM 706 C CA . ARG A 1 88 ? 5.205 5.882 7.129 1.00 85.50 88 ARG A CA 1
ATOM 707 C C . ARG A 1 88 ? 4.512 4.547 7.397 1.00 85.50 88 ARG A C 1
ATOM 709 O O . ARG A 1 88 ? 3.881 4.378 8.436 1.00 85.50 88 ARG A O 1
ATOM 716 N N . VAL A 1 89 ? 4.605 3.599 6.461 1.00 86.31 89 VAL A N 1
ATOM 717 C CA . VAL A 1 89 ? 4.030 2.253 6.632 1.00 86.31 89 VAL A CA 1
ATOM 718 C C . VAL A 1 89 ? 4.741 1.504 7.760 1.00 86.31 89 VAL A C 1
ATOM 720 O O . VAL A 1 89 ? 4.090 0.812 8.539 1.00 86.31 89 VAL A O 1
ATOM 723 N N . THR A 1 90 ? 6.060 1.662 7.878 1.00 85.94 90 THR A N 1
ATOM 724 C CA . THR A 1 90 ? 6.850 1.042 8.951 1.00 85.94 90 THR A CA 1
ATOM 725 C C . THR A 1 90 ? 6.522 1.658 10.309 1.00 85.94 90 THR A C 1
ATOM 727 O O . THR A 1 90 ? 6.217 0.918 11.238 1.00 85.94 90 THR A O 1
ATOM 730 N N . GLU A 1 91 ? 6.458 2.987 10.416 1.00 85.38 91 GLU A N 1
ATOM 731 C CA . GLU A 1 91 ? 6.043 3.672 11.647 1.00 85.38 91 GLU A CA 1
ATOM 732 C C . GLU A 1 91 ? 4.635 3.246 12.087 1.00 85.38 91 GLU A C 1
ATOM 734 O O . GLU A 1 91 ? 4.404 2.972 13.262 1.00 85.38 91 GLU A O 1
ATOM 739 N N . ALA A 1 92 ? 3.700 3.110 11.141 1.00 81.94 92 ALA A N 1
ATOM 740 C CA . ALA A 1 92 ? 2.340 2.643 11.411 1.00 81.94 92 ALA A CA 1
ATOM 741 C C . ALA A 1 92 ? 2.274 1.185 11.910 1.00 81.94 92 ALA A C 1
ATOM 743 O O . ALA A 1 92 ? 1.324 0.818 12.605 1.00 81.94 92 ALA A O 1
ATOM 744 N N . LEU A 1 93 ? 3.262 0.356 11.556 1.00 81.31 93 LEU A N 1
ATOM 745 C CA . LEU A 1 93 ? 3.411 -1.011 12.063 1.00 81.31 93 LEU A CA 1
ATOM 746 C C . LEU A 1 93 ? 4.055 -1.047 13.452 1.00 81.31 93 LEU A C 1
ATOM 748 O O . LEU A 1 93 ? 3.671 -1.874 14.278 1.00 81.31 93 LEU A O 1
ATOM 752 N N . GLU A 1 94 ? 5.026 -0.170 13.708 1.00 80.69 94 GLU A N 1
ATOM 753 C CA . GLU A 1 94 ? 5.732 -0.087 14.992 1.00 80.69 94 GLU A CA 1
ATOM 754 C C . GLU A 1 94 ? 4.906 0.625 16.074 1.00 80.69 94 GLU A C 1
ATOM 756 O O . GLU A 1 94 ? 5.049 0.323 17.257 1.00 80.69 94 GLU A O 1
ATOM 761 N N . SER A 1 95 ? 4.016 1.541 15.680 1.00 70.12 95 SER A N 1
ATOM 762 C CA . SER A 1 95 ? 3.124 2.297 16.567 1.00 70.12 95 SER A CA 1
ATOM 763 C C . SER A 1 95 ? 1.665 2.235 16.087 1.00 70.12 95 SER A C 1
ATOM 765 O O . SER A 1 95 ? 1.135 3.220 15.571 1.00 70.12 95 SER A O 1
ATOM 767 N N . PRO A 1 96 ? 0.965 1.099 16.283 1.00 60.50 96 PRO A N 1
ATOM 768 C CA . PRO A 1 96 ? -0.468 0.994 15.986 1.00 60.50 96 PRO A CA 1
ATOM 769 C C . PRO A 1 96 ? -1.343 1.848 16.929 1.00 60.50 96 PRO A C 1
ATOM 771 O O . PRO A 1 96 ? -2.528 2.044 16.668 1.00 60.50 96 PRO A O 1
ATOM 774 N N . GLU A 1 97 ? -0.768 2.372 18.017 1.00 52.62 97 GLU A N 1
ATOM 775 C CA . GLU A 1 97 ? -1.399 3.269 18.992 1.00 52.62 97 GLU A CA 1
ATOM 776 C C . GLU A 1 97 ? -0.978 4.728 18.758 1.00 52.62 97 GLU A C 1
ATOM 778 O O . GLU A 1 97 ? -0.298 5.343 19.572 1.00 52.62 97 GLU A O 1
ATOM 783 N N . ALA A 1 98 ? -1.408 5.320 17.648 1.00 46.00 98 ALA A N 1
ATOM 784 C CA . ALA A 1 98 ? -1.610 6.765 17.616 1.00 46.00 98 ALA A CA 1
ATOM 785 C C . ALA A 1 98 ? -3.109 7.026 17.778 1.00 46.00 98 ALA A C 1
ATOM 787 O O . ALA A 1 98 ? -3.810 7.404 16.839 1.00 46.00 98 ALA A O 1
ATOM 788 N N . GLU A 1 99 ? -3.622 6.772 18.986 1.00 45.44 99 GLU A N 1
ATOM 789 C CA . GLU A 1 99 ? -4.879 7.381 19.408 1.00 45.44 99 GLU A CA 1
ATOM 790 C C . GLU A 1 99 ? -4.737 8.902 19.220 1.00 45.44 99 GLU A C 1
ATOM 792 O O . GLU A 1 99 ? -3.772 9.485 19.724 1.00 45.44 99 GLU A O 1
ATOM 797 N N . PRO A 1 100 ? -5.649 9.585 18.504 1.00 43.78 100 PRO A N 1
ATOM 798 C CA . PRO A 1 100 ? -5.671 11.034 18.534 1.00 43.78 100 PRO A CA 1
ATOM 799 C C . PRO A 1 100 ? -6.036 11.437 19.963 1.00 43.78 100 PRO A C 1
ATOM 801 O O . PRO A 1 100 ? -7.193 11.331 20.378 1.00 43.78 100 PRO A O 1
ATOM 804 N N . MET A 1 101 ? -5.034 11.862 20.734 1.00 42.03 101 MET A N 1
ATOM 805 C CA . MET A 1 101 ? -5.261 12.528 22.006 1.00 42.03 101 MET A CA 1
ATOM 806 C C . MET A 1 101 ? -6.084 13.783 21.700 1.00 42.03 101 MET A C 1
ATOM 808 O O . MET A 1 101 ? -5.622 14.682 20.997 1.00 42.03 101 MET A O 1
ATOM 812 N N . ARG A 1 102 ? -7.349 13.729 22.126 1.00 40.59 102 ARG A N 1
ATOM 813 C CA . ARG A 1 102 ? -8.368 14.770 21.967 1.00 40.59 102 ARG A CA 1
ATOM 814 C C . ARG A 1 102 ? -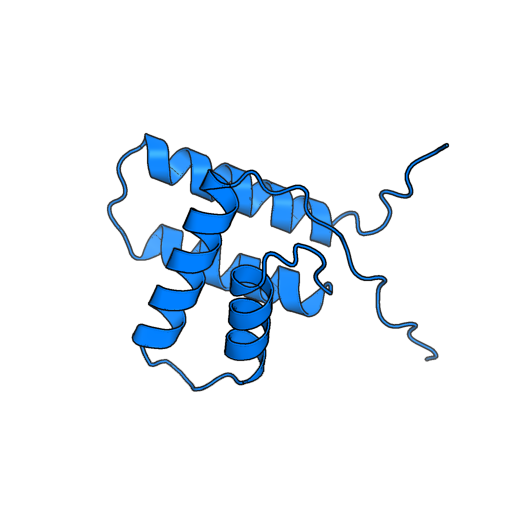7.924 16.136 22.466 1.00 40.59 102 ARG A C 1
ATOM 816 O O . ARG A 1 102 ? -7.205 16.180 23.487 1.00 40.59 102 ARG A O 1
#

Solvent-accessible surface area (backbone atoms only — not comparable to full-atom values): 6175 Å² total; per-residue (Å²): 132,90,75,72,75,70,71,66,45,72,53,92,65,53,73,70,55,49,50,53,50,51,52,40,49,48,52,57,61,70,67,59,85,67,95,48,72,65,57,51,50,54,45,54,37,49,73,72,66,53,45,69,36,38,60,73,52,38,53,50,50,42,54,43,50,55,50,49,58,73,74,51,94,62,59,71,73,58,45,54,53,52,51,52,51,47,48,55,42,49,50,49,64,77,46,72,77,71,72,80,82,126

pLDDT: mean 76.92, std 13.18, range [39.31, 89.62]

Secondary structure (DSSP, 8-state):
---PPPPPEEP---HHHHHHHHHHH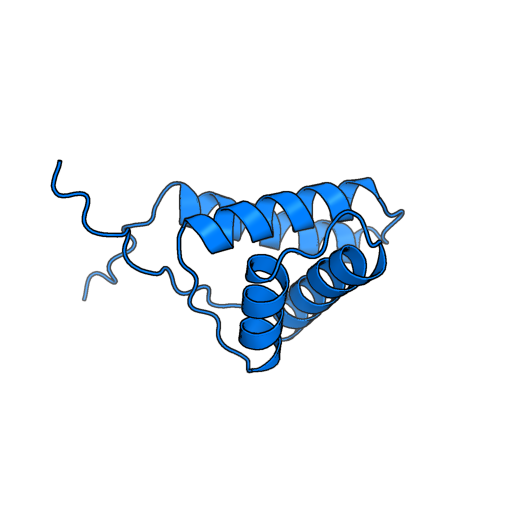HHHHHT-S---HHHHHHHHHHHTT--EE-HHHHHHHHHHHHHHHHH----HHHHHHHHHHHHHHHHHHH--------

Organism: NCBI:txid1849069

Radius of gyration: 13.97 Å; Cα contacts (8 Å, |Δi|>4): 77; chains: 1; bounding box: 27×31×37 Å

Mean predicted aligned error: 8.24 Å

Sequence (102 aa):
MNGRPPAPTTLSLSRETCWTLHHALLSRLEDGTEPRPELLRTFERVDAGETTFTAAELERIRDVLADYHHATGWPELERARLEELLHRVTEALESPEAEPMR

=== Feature glossary ===
The features interleaved in this record are:

— What the protein is —

Sequence gives the chain of amino acids in standard one-letter code (A=alanine, C=cysteine, …, Y=tyrosine), read N→C. It is the only feature that is directly encoded by the gene; all structural features are derived from the folded form of this sequence.

Database cross-references. InterPro integrates a dozen domain/family signature databases into unified entries with residue-range hits. GO terms attach function/process/location labels with evidence codes. CATH codes position the fold in a four-level structural taxonomy. Organism is the NCBI-taxonomy species name.

— Where its atoms are —

Atomic coordinates in PDBx/mmCIF format — the same representation the Protein Data Bank distributes. Each line of the _atom_site loop places one backbone atom in Cartesian space (units: ångströms, origin: arbitrary).

The six renders are orthographic views along the three Cartesian axes in both directions. Representation (cartoon, sticks, or surface) and color scheme (sequence-rainbow or by-chain) vary across proteins so the training set covers all the common visualization conventions.

— Local backbone conformation —

Eight-state secondary structure (DSSP): H is the canonical α-helix, G the tighter 3₁₀-helix, I the wider π-helix; E/B are β-structure, T and S are turns and bends, and '-' is everything else. DSSP derives these from the pattern of main-chain N–H···O=C hydrogen bonds, not from the sequence.

P-SEA three-state annotation labels each residue as helix, strand, or coil based purely on the geometry of the Cα trace. It serves as a fallback when the full backbone (and thus DSSP) is unavailable.

The φ/ψ torsion pair specifies the backbone conformation at each residue. φ rotates about the N–Cα bond, ψ about the Cα–C bond. Steric clashes forbid most of the (φ, ψ) plane — the allowed regions (α-helix basin, β-sheet basin, left-handed helix) are the Ramachandran-allowed regions.

— Global shape and packing —

The geometric summary reports three shape descriptors. Rg (radius of gyration) measures how spread out the Cα atoms are about their centre of mass; compact globular proteins have small Rg, elongated or unfolded ones large. Cα contacts (<8 Å, |i−j|>4) count long-range residue pairs in spatial proximity — high for tightly packed folds, near zero for rods or random coil. The bounding-box extents give the protein's footprint along x, y, z in Å.

Solvent-accessible surface area (SASA) is the area in Å² traced out by the centre of a 1.4 Å probe sphere (a water molecule) rolled over the protein's van der Waals surface (Shrake–Rupley / Lee–Richards construction). Buried residues have near-zero SASA; fully exposed residues can exceed 200 Å². The total SASA scales roughly with the number of surface residues.

The contact map is a binary N×N matrix image: pixel (i, j) is dark where Cα_i and Cα_j are within 8 Å and |i−j|>4. Because the |i−j|>4 filter removes local helical contacts, off-diagonal stripes parallel to the main diagonal indicate parallel β-sheets; stripes perpendicular to it indicate antiparallel β-sheets. The Ramachandran plot scatters every residue's (φ, ψ) pair against the sterically allowed regions. The PAE heatmap renders the predicted-aligned-error matrix.

— Structural neighborhood —

3Di is Foldseek's structural alphabet. Each residue is assigned one of twenty discrete states based on how its Cα sits relative to its spatial (not sequential) neighbors. Aligning 3Di strings finds structural homologs roughly as well as full 3D superposition, but orders of magnitude faster.

Nearest PDB neighbors are the top structural matches found by Foldseek when searching this structure against the entire Protein Data Bank. Each hit reports a TM-score (0 to 1; >0.5 almost always implies the same fold) and an E-value. These are *structural* homologs — they may share no detectable sequence similarity.

— Confidence and disorder —

For AlphaFold models, the B-factor field carries pLDDT — the model's own estimate of local accuracy on a 0–100 scale. Regions with pLDDT<50 should be treated as essentially unmodeled; they often correspond to intrinsically disordered segments.

Crystallographic B-factors measure how much each atom's electron density is smeared out, in Å². They rise in mobile loops and surface residues and fall in th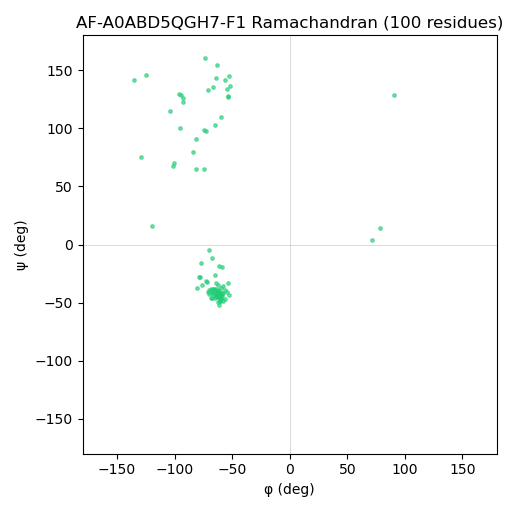e buried interior. In AlphaFold models this column is repurposed to hold pLDDT instead.

Predicted aligned error is AlphaFold's pairwise confidence. Unlike pLDDT (per-residue), PAE is per-residue-pair and captures whether two parts of the structure are correctly placed relative to each other. Units are ångströms of expected positional error.